Protein AF-A0A829Y913-F1 (afdb_monomer_lite)

Foldseek 3Di:
DDDDDDDDDDDDDDDDDDPPPPPPPDPPPPPVVFDFDDDPQFKDKDWDQDLVVQKIKIKIWGQDQFKWWAAQQQAADQVRAHAPQQVAKWKDFPPDIFGFAHDDDPHDQALVRIPIHHHGRMDMHIHGNVRSVNDNVCSPGDMDMRHDGGIGGSVPDRHDDPVVD

Structure (mmCIF, N/CA/C/O backbone):
data_AF-A0A829Y913-F1
#
_entry.id   AF-A0A829Y913-F1
#
loop_
_atom_site.group_PDB
_atom_site.id
_atom_site.type_symbol
_atom_site.label_atom_id
_atom_site.label_alt_id
_atom_site.label_comp_id
_atom_site.label_asym_id
_atom_site.label_entity_id
_atom_site.label_seq_id
_atom_site.pdbx_PDB_ins_code
_atom_site.Cartn_x
_atom_site.Cartn_y
_atom_site.Cartn_z
_atom_site.occupancy
_atom_site.B_iso_or_equiv
_atom_site.auth_seq_id
_atom_site.auth_comp_id
_atom_site.auth_asym_id
_atom_site.auth_atom_id
_atom_site.pdbx_PDB_model_num
ATOM 1 N N . MET A 1 1 ? -55.184 -2.935 -14.061 1.00 53.59 1 MET A N 1
ATOM 2 C CA . MET A 1 1 ? -55.563 -1.702 -14.781 1.00 53.59 1 MET A CA 1
ATOM 3 C C . MET A 1 1 ? -54.373 -1.287 -15.624 1.00 53.59 1 MET A C 1
ATOM 5 O O . MET A 1 1 ? -53.347 -0.918 -15.075 1.00 53.59 1 MET A O 1
ATOM 9 N N . SER A 1 2 ? -54.488 -1.505 -16.934 1.00 58.72 2 SER A N 1
ATOM 10 C CA . SER A 1 2 ? -53.460 -1.252 -17.947 1.00 58.72 2 SER A CA 1
ATOM 11 C C . SER A 1 2 ? -53.654 0.152 -18.506 1.00 58.72 2 SER A C 1
ATOM 13 O O . SER A 1 2 ? -54.767 0.470 -18.918 1.00 58.72 2 SER A O 1
ATOM 15 N N . LEU A 1 3 ? -52.598 0.963 -18.564 1.00 56.25 3 LEU A N 1
ATOM 16 C CA . LEU A 1 3 ? -52.585 2.202 -19.343 1.00 56.25 3 LEU A CA 1
ATOM 17 C C . LEU A 1 3 ? -51.286 2.260 -20.150 1.00 56.25 3 LEU A C 1
ATOM 19 O O . LEU A 1 3 ? -50.219 2.581 -19.638 1.00 56.25 3 LEU A O 1
ATOM 23 N N . ALA A 1 4 ? -51.416 1.898 -21.424 1.00 66.25 4 ALA A N 1
ATOM 24 C CA . ALA A 1 4 ? -50.433 2.106 -22.477 1.00 66.25 4 ALA A CA 1
ATOM 25 C C . ALA A 1 4 ? -50.527 3.548 -22.985 1.00 66.25 4 ALA A C 1
ATOM 27 O O . ALA A 1 4 ? -51.641 4.025 -23.164 1.00 66.25 4 ALA A O 1
ATOM 28 N N . HIS A 1 5 ? -49.395 4.209 -23.241 1.00 53.38 5 HIS A N 1
ATOM 29 C CA . HIS A 1 5 ? -49.291 5.527 -23.888 1.00 53.38 5 HIS A CA 1
ATOM 30 C C . HIS A 1 5 ? -47.897 5.666 -24.554 1.00 53.38 5 HIS A C 1
ATOM 32 O O . HIS A 1 5 ? -47.010 4.864 -24.262 1.00 53.38 5 HIS A O 1
ATOM 38 N N . PRO A 1 6 ? -47.715 6.570 -25.536 1.00 62.22 6 PRO A N 1
ATOM 39 C CA . PRO A 1 6 ? -47.544 6.166 -26.926 1.00 62.22 6 PRO A CA 1
ATOM 40 C C . PRO A 1 6 ? -46.135 6.388 -27.488 1.00 62.22 6 PRO A C 1
ATOM 42 O O . PRO A 1 6 ? -45.334 7.184 -27.006 1.00 62.22 6 PRO A O 1
ATOM 45 N N . THR A 1 7 ? -45.880 5.683 -28.587 1.00 60.25 7 THR A N 1
ATOM 46 C CA . THR A 1 7 ? -44.759 5.875 -29.504 1.00 60.25 7 THR A CA 1
ATOM 47 C C . THR A 1 7 ? -44.951 7.158 -30.309 1.00 60.25 7 THR A C 1
ATOM 49 O O . THR A 1 7 ? -45.968 7.328 -30.976 1.00 60.25 7 THR A O 1
ATOM 52 N N . MET A 1 8 ? -43.942 8.028 -30.321 1.00 64.12 8 MET A N 1
ATOM 53 C CA . MET A 1 8 ? -43.878 9.160 -31.242 1.00 64.12 8 MET A CA 1
ATOM 54 C C . MET A 1 8 ? -42.521 9.145 -31.945 1.00 64.12 8 MET A C 1
ATOM 56 O O . MET A 1 8 ? -41.478 9.395 -31.344 1.00 64.12 8 MET A O 1
ATOM 60 N N . ARG A 1 9 ? -42.545 8.777 -33.230 1.00 61.62 9 ARG A N 1
ATOM 61 C CA . ARG A 1 9 ? -41.427 8.944 -34.162 1.00 61.62 9 ARG A CA 1
ATOM 62 C C . ARG A 1 9 ? -41.526 10.342 -34.760 1.00 61.62 9 ARG A C 1
ATOM 64 O O . ARG A 1 9 ? -42.573 10.680 -35.303 1.00 61.62 9 ARG A O 1
ATOM 71 N N . LEU A 1 10 ? -40.435 11.099 -34.745 1.00 60.59 10 LEU A N 1
ATOM 72 C CA . LEU A 1 10 ? -40.279 12.252 -35.624 1.00 60.59 10 LEU A CA 1
ATOM 73 C C . LEU A 1 10 ? -38.958 12.120 -36.382 1.00 60.59 10 LEU A C 1
ATOM 75 O O . LEU A 1 10 ? -37.876 12.129 -35.800 1.00 60.59 10 LEU A O 1
ATOM 79 N N . PHE A 1 11 ? -39.094 11.932 -37.692 1.00 57.09 11 PHE A N 1
ATOM 80 C CA . PHE A 1 11 ? -38.028 12.044 -38.675 1.00 57.09 11 PHE A CA 1
ATOM 81 C C . PHE A 1 11 ? -37.654 13.522 -38.826 1.00 57.09 11 PHE A C 1
ATOM 83 O O . PHE A 1 11 ? -38.525 14.351 -39.077 1.00 57.09 11 PHE A O 1
ATOM 90 N N . GLY A 1 12 ? -36.365 13.836 -38.715 1.00 54.22 12 GLY A N 1
ATOM 91 C CA . GLY A 1 12 ? -35.816 15.156 -39.005 1.00 54.22 12 GLY A CA 1
ATOM 92 C C . GLY A 1 12 ? -34.477 15.022 -39.722 1.00 54.22 12 GLY A C 1
ATOM 93 O O . GLY A 1 12 ? -33.451 14.815 -39.083 1.00 54.22 12 GLY A O 1
ATOM 94 N N . LEU A 1 13 ? -34.508 15.113 -41.054 1.00 57.25 13 LEU A N 1
ATOM 95 C CA . LEU A 1 13 ? -33.347 15.371 -41.908 1.00 57.25 13 LEU A CA 1
ATOM 96 C C . LEU A 1 13 ? -32.870 16.808 -41.665 1.00 57.25 13 LEU A C 1
ATOM 98 O O . LEU A 1 13 ? -33.619 17.720 -42.004 1.00 57.25 13 LEU A O 1
ATOM 102 N N . ILE A 1 14 ? -31.639 17.028 -41.187 1.00 60.91 14 ILE A N 1
ATOM 103 C CA . ILE A 1 14 ? -30.952 18.323 -41.343 1.00 60.91 14 ILE A CA 1
ATOM 104 C C . ILE A 1 14 ? -29.456 18.110 -41.627 1.00 60.91 14 ILE A C 1
ATOM 106 O O . ILE A 1 14 ? -28.710 17.592 -40.803 1.00 60.91 14 ILE A O 1
ATOM 110 N N . ALA A 1 15 ? -29.097 18.525 -42.845 1.00 56.81 15 ALA A N 1
ATOM 111 C CA . ALA A 1 15 ? -27.837 19.062 -43.357 1.00 56.81 15 ALA A CA 1
ATOM 112 C C . ALA A 1 15 ? -26.500 18.615 -42.733 1.00 56.81 15 ALA A C 1
ATOM 114 O O . ALA A 1 15 ? -26.111 19.014 -41.638 1.00 56.81 15 ALA A O 1
ATOM 115 N N . ALA A 1 16 ? -25.724 17.916 -43.563 1.00 55.12 16 ALA A N 1
ATOM 116 C CA . ALA A 1 16 ? -24.279 17.809 -43.450 1.00 55.12 16 ALA A CA 1
ATOM 117 C C . ALA A 1 16 ? -23.624 19.198 -43.569 1.00 55.12 16 ALA A C 1
ATOM 119 O O . ALA A 1 16 ? -23.683 19.827 -44.626 1.00 55.12 16 ALA A O 1
ATOM 120 N N . LEU A 1 17 ? -22.968 19.651 -42.500 1.00 55.19 17 LEU A N 1
ATOM 121 C CA . LEU A 1 17 ? -21.994 20.738 -42.549 1.00 55.19 17 LEU A CA 1
ATOM 122 C C . LEU A 1 17 ? -20.626 20.155 -42.186 1.00 55.19 17 LEU A C 1
ATOM 124 O O . LEU A 1 17 ? -20.275 19.998 -41.018 1.00 55.19 17 LEU A O 1
ATOM 128 N N . SER A 1 18 ? -19.880 19.779 -43.221 1.00 54.44 18 SER A N 1
ATOM 129 C CA . SER A 1 18 ? -18.508 19.287 -43.125 1.00 54.44 18 SER A CA 1
ATOM 130 C C . SER A 1 18 ? -17.573 20.430 -42.727 1.00 54.44 18 SER A C 1
ATOM 132 O O . SER A 1 18 ? -16.969 21.081 -43.576 1.00 54.44 18 SER A O 1
ATOM 134 N N . LEU A 1 19 ? -17.446 20.681 -41.424 1.00 57.16 19 LEU A N 1
ATOM 135 C CA . LEU A 1 19 ? -16.319 21.431 -40.881 1.00 57.16 19 LEU A CA 1
ATOM 136 C C . LEU A 1 19 ? -15.101 20.505 -40.900 1.00 57.16 19 LEU A C 1
ATOM 138 O O . LEU A 1 19 ? -14.954 19.622 -40.057 1.00 57.16 19 LEU A O 1
ATOM 142 N N . LEU A 1 20 ? -14.243 20.704 -41.901 1.00 60.28 20 LEU A N 1
ATOM 143 C CA . LEU A 1 20 ? -12.880 20.186 -41.939 1.00 60.28 20 LEU A CA 1
ATOM 144 C C . LEU A 1 20 ? -12.101 20.808 -40.774 1.00 60.28 20 LEU A C 1
ATOM 146 O O . LEU A 1 20 ? -11.401 21.806 -40.928 1.00 60.28 20 LEU A O 1
ATOM 150 N N . VAL A 1 21 ? -12.248 20.227 -39.585 1.00 61.59 21 VAL A N 1
ATOM 151 C CA . VAL A 1 21 ? -11.317 20.463 -38.488 1.00 61.59 21 VAL A CA 1
ATOM 152 C C . VAL A 1 21 ? -10.025 19.780 -38.909 1.00 61.59 21 VAL A C 1
ATOM 154 O O . VAL A 1 21 ? -9.920 18.555 -38.885 1.00 61.59 21 VAL A O 1
ATOM 157 N N . GLY A 1 22 ? -9.069 20.583 -39.376 1.00 58.69 22 GLY A N 1
ATOM 158 C CA . GLY A 1 22 ? -7.696 20.153 -39.582 1.00 58.69 22 GLY A CA 1
ATOM 159 C C . GLY A 1 22 ? -7.166 19.597 -38.270 1.00 58.69 22 GLY A C 1
ATOM 160 O O . GLY A 1 22 ? -6.769 20.346 -37.380 1.00 58.69 22 GLY A O 1
ATOM 161 N N . ALA A 1 23 ? -7.205 18.275 -38.136 1.00 59.72 23 ALA A N 1
ATOM 162 C CA . ALA A 1 23 ? -6.501 17.577 -37.087 1.00 59.72 23 ALA A CA 1
ATOM 163 C C . ALA A 1 23 ? -5.014 17.764 -37.381 1.00 59.72 23 ALA A C 1
ATOM 165 O O . ALA A 1 23 ? -4.444 17.092 -38.240 1.00 59.72 23 ALA A O 1
ATOM 166 N N . CYS A 1 24 ? -4.389 18.718 -36.694 1.00 62.28 24 CYS A N 1
ATOM 167 C CA . CYS A 1 24 ? -2.950 18.720 -36.524 1.00 62.28 24 CYS A CA 1
ATOM 168 C C . CYS A 1 24 ? -2.583 17.379 -35.883 1.00 62.28 24 CYS A C 1
ATOM 170 O O . CYS A 1 24 ? -2.667 17.218 -34.667 1.00 62.28 24 CYS A O 1
ATOM 172 N N . SER A 1 25 ? -2.195 16.406 -36.706 1.00 57.53 25 SER A N 1
ATOM 173 C CA . SER A 1 25 ? -1.401 15.262 -36.283 1.00 57.53 25 SER A CA 1
ATOM 174 C C . SER A 1 25 ? -0.035 15.799 -35.868 1.00 57.53 25 SER A C 1
ATOM 176 O O . SER A 1 25 ? 0.946 15.703 -36.600 1.00 57.53 25 SER A O 1
ATOM 178 N N . GLY A 1 26 ? 0.014 16.440 -34.700 1.00 62.22 26 GLY A N 1
ATOM 179 C CA . GLY A 1 26 ? 1.268 16.596 -33.992 1.00 62.22 26 GLY A CA 1
ATOM 180 C C . GLY A 1 26 ? 1.848 15.194 -33.791 1.00 62.22 26 GLY A C 1
ATOM 181 O O . GLY A 1 26 ? 1.081 14.266 -33.508 1.00 62.22 26 GLY A O 1
ATOM 182 N N . PRO A 1 27 ? 3.162 14.993 -33.979 1.00 66.56 27 PRO A N 1
ATOM 183 C CA . PRO A 1 27 ? 3.781 13.731 -33.602 1.00 66.56 27 PRO A CA 1
ATOM 184 C C . PRO A 1 27 ? 3.393 13.434 -32.147 1.00 66.56 27 PRO A C 1
ATOM 186 O O . PRO A 1 27 ? 3.377 14.371 -31.344 1.00 66.56 27 PRO A O 1
ATOM 189 N N . PRO A 1 28 ? 3.042 12.186 -31.789 1.00 57.94 28 PRO A N 1
ATOM 190 C CA . PRO A 1 28 ? 2.755 11.842 -30.406 1.00 57.94 28 PRO A CA 1
ATOM 191 C C . PRO A 1 28 ? 3.990 12.179 -29.567 1.00 57.94 28 PRO A C 1
ATOM 193 O O . PRO A 1 28 ? 4.981 11.457 -29.567 1.00 57.94 28 PRO A O 1
ATOM 196 N N . THR A 1 29 ? 3.956 13.311 -28.863 1.00 52.81 29 THR A N 1
ATOM 197 C CA . THR A 1 29 ? 4.951 13.666 -27.852 1.00 52.81 29 THR A CA 1
ATOM 198 C C . THR A 1 29 ? 4.583 12.970 -26.555 1.00 52.81 29 THR A C 1
ATOM 200 O O . THR A 1 29 ? 4.480 13.601 -25.505 1.00 52.81 29 THR A O 1
ATOM 203 N N . SER A 1 30 ? 4.339 11.668 -26.610 1.00 47.34 30 SER A N 1
ATOM 204 C CA . SER A 1 30 ? 4.387 10.873 -25.408 1.00 47.34 30 SER A CA 1
ATOM 205 C C . SER A 1 30 ? 5.829 10.416 -25.249 1.00 47.34 30 SER A C 1
ATOM 207 O O . SER A 1 30 ? 6.320 9.478 -25.875 1.00 47.34 30 SER A O 1
ATOM 209 N N . LYS A 1 31 ? 6.542 11.104 -24.356 1.00 49.56 31 LYS A N 1
ATOM 210 C CA . LYS A 1 31 ? 7.582 10.460 -23.554 1.00 49.56 31 LYS A CA 1
ATOM 211 C C . LYS A 1 31 ? 6.907 9.367 -22.702 1.00 49.56 31 LYS A C 1
ATOM 213 O O . LYS A 1 31 ? 6.890 9.453 -21.483 1.00 49.56 31 LYS A O 1
ATOM 218 N N . ASP A 1 32 ? 6.344 8.339 -23.338 1.00 51.03 32 ASP A N 1
ATOM 219 C CA . ASP A 1 32 ? 5.746 7.165 -22.685 1.00 51.03 32 ASP A CA 1
ATOM 220 C C . ASP A 1 32 ? 6.810 6.294 -21.991 1.00 51.03 32 ASP A C 1
ATOM 222 O O . ASP A 1 32 ? 6.493 5.275 -21.382 1.00 51.03 32 ASP A O 1
ATOM 226 N N . GLY A 1 33 ? 8.086 6.694 -22.055 1.00 51.72 33 GLY A N 1
ATOM 227 C CA . GLY A 1 33 ? 9.202 5.991 -21.429 1.00 51.72 33 GLY A CA 1
ATOM 228 C C . GLY A 1 33 ? 9.214 6.022 -19.897 1.00 51.72 33 GLY A C 1
ATOM 229 O O . GLY A 1 33 ? 9.844 5.145 -19.311 1.00 51.72 33 GLY A O 1
ATOM 230 N N . ASP A 1 34 ? 8.500 6.958 -19.258 1.00 63.41 34 ASP A N 1
ATOM 231 C CA . ASP A 1 34 ? 8.597 7.201 -17.804 1.00 63.41 34 ASP A CA 1
ATOM 232 C C . ASP A 1 34 ? 7.306 6.930 -17.012 1.00 63.41 34 ASP A C 1
ATOM 234 O O . ASP A 1 34 ? 7.280 7.102 -15.793 1.00 63.41 34 ASP A O 1
ATOM 238 N N . ALA A 1 35 ? 6.219 6.486 -17.653 1.00 82.12 35 ALA A N 1
ATOM 239 C CA . ALA A 1 35 ? 5.020 6.115 -16.903 1.00 82.12 35 ALA A CA 1
ATOM 240 C C . ALA A 1 35 ? 5.301 4.855 -16.063 1.00 82.12 35 ALA A C 1
ATOM 242 O O . ALA A 1 35 ? 5.655 3.802 -16.603 1.00 82.12 35 ALA A O 1
ATOM 243 N N . GLY A 1 36 ? 5.157 4.960 -14.738 1.00 90.06 36 GLY A N 1
ATOM 244 C CA . GLY A 1 36 ? 5.334 3.833 -13.819 1.00 90.06 36 GLY A CA 1
ATOM 245 C C . GLY A 1 36 ? 4.337 2.684 -14.064 1.00 90.06 36 GLY A C 1
ATOM 246 O O . GLY A 1 36 ? 3.372 2.840 -14.820 1.00 90.06 36 GLY A O 1
ATOM 247 N N . PRO A 1 37 ? 4.551 1.515 -13.433 1.00 94.69 37 PRO A N 1
ATOM 248 C CA . PRO A 1 37 ? 3.580 0.426 -13.409 1.00 94.69 37 PRO A CA 1
ATOM 249 C C . PRO A 1 37 ? 2.190 0.913 -12.974 1.00 94.69 37 PRO A C 1
ATOM 251 O O . PRO A 1 37 ? 2.056 1.670 -12.013 1.00 94.69 37 PRO A O 1
ATOM 254 N N . LEU A 1 38 ? 1.145 0.451 -13.657 1.00 95.56 38 LEU A N 1
ATOM 255 C CA . LEU A 1 38 ? -0.245 0.782 -13.356 1.00 95.56 38 LEU A CA 1
ATOM 256 C C . LEU A 1 38 ? -0.908 -0.328 -12.538 1.00 95.56 38 LEU A C 1
ATOM 258 O O . LEU A 1 38 ? -0.784 -1.512 -12.866 1.00 95.56 38 LEU A O 1
ATOM 262 N N . ALA A 1 39 ? -1.664 0.065 -11.512 1.00 96.50 39 ALA A N 1
ATOM 263 C CA . ALA A 1 39 ? -2.489 -0.856 -10.737 1.00 96.50 39 ALA A CA 1
ATOM 264 C C . ALA A 1 39 ? -3.485 -1.600 -11.642 1.00 96.50 39 ALA A C 1
ATOM 266 O O . ALA A 1 39 ? -3.929 -1.084 -12.668 1.00 96.50 39 ALA A O 1
ATOM 267 N N . GLU A 1 40 ? -3.807 -2.833 -11.269 1.00 96.81 40 GLU A N 1
ATOM 268 C CA . GLU A 1 40 ? -4.63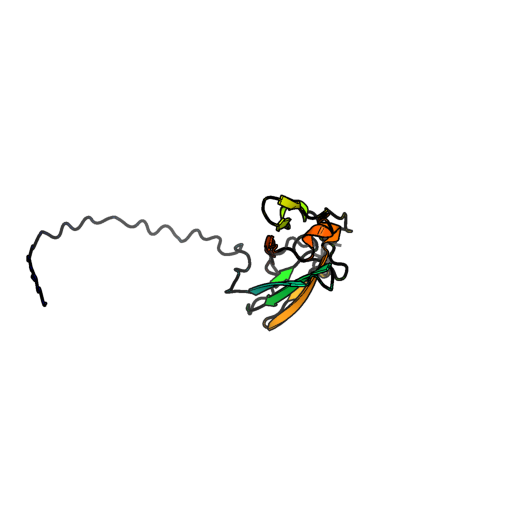6 -3.811 -11.983 1.00 96.81 40 GLU A CA 1
ATOM 269 C C . GLU A 1 40 ? -4.119 -4.308 -13.338 1.00 96.81 40 GLU A C 1
ATOM 271 O O . GLU A 1 40 ? -4.401 -5.458 -13.696 1.00 96.81 40 GLU A O 1
ATOM 276 N N . ARG A 1 41 ? -3.318 -3.509 -14.052 1.00 97.19 41 ARG A N 1
ATOM 277 C CA . ARG A 1 41 ? -2.637 -3.898 -15.295 1.00 97.19 41 ARG A CA 1
ATOM 278 C C . ARG A 1 41 ? -1.311 -4.603 -15.022 1.00 97.19 41 ARG A C 1
ATOM 280 O O . ARG A 1 41 ? -1.096 -5.713 -15.498 1.00 97.19 41 ARG A O 1
ATOM 287 N N . ASP A 1 42 ? -0.425 -3.946 -14.276 1.00 97.69 42 ASP A N 1
ATOM 288 C CA . ASP A 1 42 ? 0.959 -4.382 -14.065 1.00 97.69 42 ASP A CA 1
ATOM 289 C C . ASP A 1 42 ? 1.169 -5.031 -12.699 1.00 97.69 42 ASP A C 1
ATOM 291 O O . ASP A 1 42 ? 2.117 -5.797 -12.526 1.00 97.69 42 ASP A O 1
ATOM 295 N N . TYR A 1 43 ? 0.284 -4.756 -11.743 1.00 98.31 43 TYR A N 1
ATOM 296 C CA . TYR A 1 43 ? 0.300 -5.355 -10.414 1.00 98.31 43 TYR A CA 1
ATOM 297 C C . TYR A 1 43 ? -1.086 -5.337 -9.763 1.00 98.31 43 TYR A C 1
ATOM 299 O O . TYR A 1 43 ? -1.970 -4.592 -10.179 1.00 98.31 43 TYR A O 1
ATOM 307 N N . THR A 1 44 ? -1.257 -6.135 -8.717 1.00 98.50 44 THR A N 1
ATOM 308 C CA . THR A 1 44 ? -2.386 -6.079 -7.779 1.00 98.50 44 THR A CA 1
ATOM 309 C C . THR A 1 44 ? -1.887 -5.829 -6.378 1.00 98.50 44 THR A C 1
ATOM 311 O O . THR A 1 44 ? -0.844 -6.348 -5.986 1.00 98.50 44 THR A O 1
ATOM 314 N N . PHE A 1 45 ? -2.657 -5.063 -5.616 1.00 98.25 45 PHE A N 1
ATOM 315 C CA . PHE A 1 45 ? -2.384 -4.790 -4.217 1.00 98.25 45 PHE A CA 1
ATOM 316 C C . PHE A 1 45 ? -3.610 -5.128 -3.377 1.00 98.25 45 PHE A C 1
ATOM 318 O O . PHE A 1 45 ? -4.728 -4.757 -3.728 1.00 98.25 45 PHE A O 1
ATOM 325 N N . THR A 1 46 ? -3.392 -5.812 -2.258 1.00 98.25 46 THR A N 1
ATOM 326 C CA . THR A 1 46 ? -4.437 -6.050 -1.262 1.00 98.25 46 THR A CA 1
ATOM 327 C C . THR A 1 46 ? -3.927 -5.702 0.127 1.00 98.25 46 THR A C 1
ATOM 329 O O . THR A 1 46 ? -2.766 -5.956 0.460 1.00 98.25 46 THR A O 1
ATOM 332 N N . ALA A 1 47 ? -4.817 -5.126 0.929 1.00 98.44 47 ALA A N 1
ATOM 333 C CA . ALA A 1 47 ? -4.622 -4.887 2.346 1.00 98.44 47 ALA A CA 1
ATOM 334 C C . ALA A 1 47 ? -5.787 -5.518 3.106 1.00 98.44 47 ALA A C 1
ATOM 336 O O . ALA A 1 47 ? -6.947 -5.278 2.772 1.00 98.44 47 ALA A O 1
ATOM 337 N N . VAL A 1 48 ? -5.476 -6.328 4.112 1.00 98.44 48 VAL A N 1
ATOM 338 C CA . VAL A 1 48 ? -6.470 -7.000 4.954 1.00 98.44 48 VAL A CA 1
ATOM 339 C C . VAL A 1 48 ? -6.257 -6.568 6.392 1.00 98.44 48 VAL A C 1
ATOM 341 O O . VAL A 1 48 ? -5.149 -6.680 6.913 1.00 98.44 48 VAL A O 1
ATOM 344 N N . ASP A 1 49 ? -7.317 -6.083 7.027 1.00 98.69 49 ASP A N 1
ATOM 345 C CA . ASP A 1 49 ? -7.321 -5.747 8.445 1.00 98.69 49 ASP A CA 1
ATOM 346 C C . ASP A 1 49 ? -7.375 -7.021 9.306 1.00 98.69 49 ASP A C 1
ATOM 348 O O . ASP A 1 49 ? -8.245 -7.867 9.095 1.00 98.69 49 ASP A O 1
ATOM 352 N N . VAL A 1 50 ? -6.444 -7.180 10.254 1.00 98.56 50 VAL A N 1
ATOM 353 C CA . VAL A 1 50 ? -6.375 -8.350 11.148 1.00 98.56 50 VAL A CA 1
ATOM 354 C C . VAL A 1 50 ? -6.239 -7.891 12.609 1.00 98.56 50 VAL A C 1
ATOM 356 O O . VAL A 1 50 ? -5.129 -7.897 13.149 1.00 98.56 50 VAL A O 1
ATOM 359 N N . PRO A 1 51 ? -7.354 -7.519 13.271 1.00 98.50 51 PRO A N 1
ATOM 360 C CA . PRO A 1 51 ? -7.354 -7.001 14.645 1.00 98.50 51 PRO A CA 1
ATOM 361 C C . PRO A 1 51 ? -6.647 -7.892 15.662 1.00 98.50 51 PRO A C 1
ATOM 363 O O . PRO A 1 51 ? -5.848 -7.404 16.454 1.00 98.50 51 PRO A O 1
ATOM 366 N N . SER A 1 52 ? -6.846 -9.211 15.575 1.00 98.25 52 SER A N 1
ATOM 367 C CA . SER A 1 52 ? -6.218 -10.193 16.470 1.00 98.25 52 SER A CA 1
ATOM 368 C C . SER A 1 52 ? -4.690 -10.253 16.369 1.00 98.25 52 SER A C 1
ATOM 370 O O . SER A 1 52 ? -4.045 -10.896 17.189 1.00 98.25 52 SER A O 1
ATOM 372 N N . GLU A 1 53 ? -4.111 -9.654 15.328 1.00 98.31 53 GLU A N 1
ATOM 373 C CA . GLU A 1 53 ? -2.666 -9.551 15.114 1.00 98.31 53 GLU A CA 1
ATOM 374 C C . GLU A 1 53 ? -2.182 -8.090 15.111 1.00 98.31 53 GLU A C 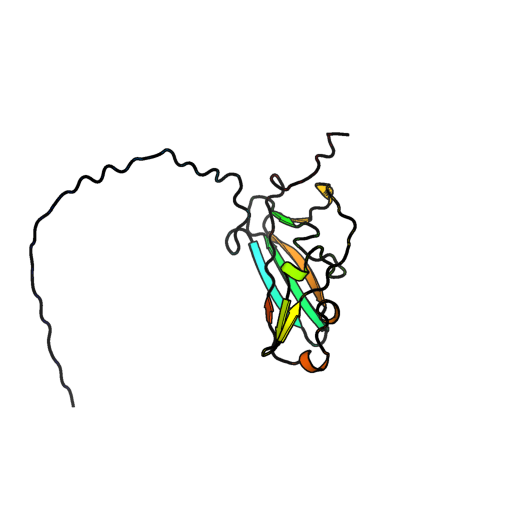1
ATOM 376 O O . GLU A 1 53 ? -1.021 -7.829 14.789 1.00 98.31 53 GLU A O 1
ATOM 381 N N . GLU A 1 54 ? -3.072 -7.144 15.427 1.00 98.38 54 GLU A N 1
ATOM 382 C CA . GLU A 1 54 ? -2.803 -5.707 15.537 1.00 98.38 54 GLU A CA 1
ATOM 383 C C . GLU A 1 54 ? -2.131 -5.092 14.295 1.00 98.38 54 GLU A C 1
ATOM 385 O O . GLU A 1 54 ? -1.236 -4.236 14.378 1.00 98.38 54 GLU A O 1
ATOM 390 N N . ARG A 1 55 ? -2.522 -5.564 13.105 1.00 98.62 55 ARG A N 1
ATOM 391 C CA . ARG A 1 55 ? -1.880 -5.168 11.848 1.00 98.62 55 ARG A CA 1
ATOM 392 C C . ARG A 1 55 ? -2.789 -5.266 10.636 1.00 98.62 55 ARG A C 1
ATOM 394 O O . ARG A 1 55 ? -3.709 -6.077 10.576 1.00 98.62 55 ARG A O 1
ATOM 401 N N . PHE A 1 56 ? -2.422 -4.505 9.613 1.00 98.62 56 PHE A N 1
ATOM 402 C CA . PHE A 1 56 ? -2.859 -4.748 8.245 1.00 98.62 56 PHE A CA 1
ATOM 403 C C . PHE A 1 56 ? -1.859 -5.676 7.556 1.00 98.62 56 PHE A C 1
ATOM 405 O O . PHE A 1 56 ? -0.664 -5.373 7.517 1.00 98.62 56 PHE A O 1
ATOM 412 N N . LYS A 1 57 ? -2.337 -6.790 6.997 1.00 98.50 57 LYS A N 1
ATOM 413 C CA . LYS A 1 57 ? -1.549 -7.669 6.122 1.00 98.50 57 LYS A CA 1
ATOM 414 C C . LYS A 1 57 ? -1.575 -7.122 4.706 1.00 98.50 57 LYS A C 1
ATOM 416 O O . LYS A 1 57 ? -2.648 -6.851 4.173 1.00 98.50 57 LYS A O 1
ATOM 421 N N . LEU A 1 58 ? -0.399 -6.969 4.111 1.00 98.38 58 LEU A N 1
ATOM 422 C CA . LEU A 1 58 ? -0.222 -6.386 2.789 1.00 98.38 58 LEU A CA 1
ATOM 423 C C . LEU A 1 58 ? 0.283 -7.436 1.814 1.00 98.38 58 LEU A C 1
ATOM 425 O O . LEU A 1 58 ? 1.191 -8.198 2.140 1.00 98.38 58 LEU A O 1
ATOM 429 N N . VAL A 1 59 ? -0.255 -7.419 0.602 1.00 98.06 59 VAL A N 1
ATOM 430 C CA . VAL A 1 59 ? 0.202 -8.272 -0.493 1.00 98.06 59 VAL A CA 1
ATOM 431 C C . VAL A 1 59 ? 0.314 -7.435 -1.752 1.00 98.06 59 VAL A C 1
ATOM 433 O O . VAL A 1 59 ? -0.647 -6.772 -2.144 1.00 98.06 59 VAL A O 1
ATOM 436 N N . LEU A 1 60 ? 1.470 -7.515 -2.402 1.00 98.25 60 LEU A N 1
ATOM 437 C CA . LEU A 1 60 ? 1.697 -6.993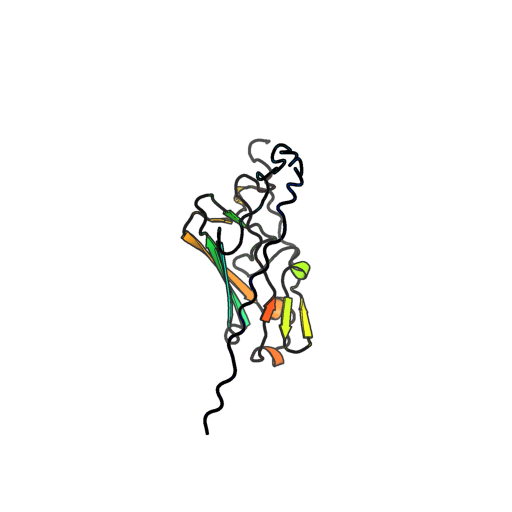 -3.742 1.00 98.25 60 LEU A CA 1
ATOM 438 C C . LEU A 1 60 ? 2.040 -8.163 -4.660 1.00 98.25 60 LEU A C 1
ATOM 440 O O . LEU A 1 60 ? 2.901 -8.984 -4.341 1.00 98.25 60 LEU A O 1
ATOM 444 N N . GLU A 1 61 ? 1.378 -8.235 -5.806 1.00 98.44 61 GLU A N 1
ATOM 445 C CA . GLU A 1 61 ? 1.613 -9.265 -6.814 1.00 98.44 61 GLU A CA 1
ATOM 446 C C . GLU A 1 61 ? 1.850 -8.616 -8.174 1.00 98.44 61 GLU A C 1
ATOM 448 O O . GLU A 1 61 ? 1.098 -7.739 -8.594 1.00 98.44 61 GLU A O 1
ATOM 453 N N . SER A 1 62 ? 2.904 -9.037 -8.865 1.00 98.31 62 SER A N 1
ATOM 454 C CA . SER A 1 62 ? 3.247 -8.520 -10.188 1.00 98.31 62 SER A CA 1
ATOM 455 C C . SER A 1 62 ? 2.485 -9.270 -11.279 1.00 98.31 62 SER A C 1
ATOM 457 O O . SER A 1 62 ? 2.607 -10.486 -11.421 1.00 98.31 62 SER A O 1
ATOM 459 N N . LYS A 1 63 ? 1.752 -8.533 -12.114 1.00 98.25 63 LYS A N 1
ATOM 460 C CA . LYS A 1 63 ? 1.113 -9.030 -13.345 1.00 98.25 63 LYS A CA 1
ATOM 461 C C . LYS A 1 63 ? 1.980 -8.775 -14.586 1.00 98.25 63 LYS A C 1
ATOM 463 O O . LYS A 1 63 ? 1.763 -9.391 -15.633 1.00 98.25 63 LYS A O 1
ATOM 468 N N . SER A 1 64 ? 2.966 -7.882 -14.479 1.00 97.00 64 SER A N 1
ATOM 469 C CA . SER A 1 64 ? 3.763 -7.407 -15.608 1.00 97.00 64 SER A CA 1
ATOM 470 C C . SER A 1 64 ? 4.825 -8.403 -16.067 1.00 97.00 64 SER A C 1
ATOM 472 O O . SER A 1 64 ? 5.507 -9.038 -15.267 1.00 97.00 64 SER A O 1
ATOM 474 N N . ARG A 1 65 ? 5.026 -8.477 -17.389 1.00 95.88 65 ARG A N 1
ATOM 475 C CA . ARG A 1 65 ? 6.165 -9.182 -18.006 1.00 95.88 65 ARG A CA 1
ATOM 476 C C . ARG A 1 65 ? 7.492 -8.456 -17.773 1.00 95.88 65 ARG A C 1
ATOM 478 O O . ARG A 1 65 ? 8.543 -9.094 -17.771 1.00 95.88 65 ARG A O 1
ATOM 485 N N . ARG A 1 66 ? 7.455 -7.130 -17.599 1.00 94.44 66 ARG A N 1
ATOM 486 C CA . ARG A 1 66 ? 8.629 -6.313 -17.273 1.00 94.44 66 ARG A CA 1
ATOM 487 C C . ARG A 1 66 ? 8.791 -6.286 -15.747 1.00 94.44 66 ARG A C 1
ATOM 489 O O . ARG A 1 66 ? 7.806 -6.013 -15.064 1.00 94.44 66 ARG A O 1
ATOM 496 N N . PRO A 1 67 ? 9.991 -6.554 -15.197 1.00 94.12 67 PRO A N 1
ATOM 497 C CA . PRO A 1 67 ? 10.195 -6.537 -13.753 1.00 94.12 67 PRO A CA 1
ATOM 498 C C . PRO A 1 67 ? 9.839 -5.185 -13.127 1.00 94.12 67 PRO A C 1
ATOM 500 O O . PRO A 1 67 ? 10.309 -4.137 -13.583 1.00 94.12 67 PRO A O 1
ATOM 503 N N . ILE A 1 68 ? 9.048 -5.233 -12.058 1.00 94.88 68 ILE A N 1
ATOM 504 C CA . ILE A 1 68 ? 8.750 -4.079 -11.205 1.00 94.88 68 ILE A CA 1
ATOM 505 C C . ILE A 1 68 ? 9.562 -4.184 -9.918 1.00 94.88 68 ILE A C 1
ATOM 507 O O . ILE A 1 68 ? 9.876 -5.281 -9.471 1.00 94.88 68 ILE A O 1
ATOM 511 N N . CYS A 1 69 ? 9.922 -3.054 -9.335 1.00 93.12 69 CYS A N 1
ATOM 512 C CA . CYS A 1 69 ? 10.698 -2.960 -8.112 1.00 93.12 69 CYS A CA 1
ATOM 513 C C . CYS A 1 69 ? 9.945 -2.100 -7.096 1.00 93.12 69 CYS A C 1
ATOM 515 O O . CYS A 1 69 ? 9.208 -1.184 -7.464 1.00 93.12 69 CYS A O 1
ATOM 517 N N . THR A 1 70 ? 10.171 -2.376 -5.817 1.00 91.44 70 THR A N 1
ATOM 518 C CA . THR A 1 70 ? 9.779 -1.497 -4.708 1.00 91.44 70 THR A CA 1
ATOM 519 C C . THR A 1 70 ? 11.018 -1.081 -3.923 1.00 91.44 70 THR A C 1
ATOM 521 O O . THR A 1 70 ? 11.903 -1.918 -3.728 1.00 91.44 70 THR A O 1
ATOM 524 N N . GLY A 1 71 ? 11.068 0.167 -3.458 1.00 86.88 71 GLY A N 1
ATOM 525 C CA . GLY A 1 71 ? 12.101 0.680 -2.556 1.00 86.88 71 GLY A CA 1
ATOM 526 C C . GLY A 1 71 ? 11.617 0.805 -1.109 1.00 86.88 71 GLY A C 1
ATOM 527 O O . GLY A 1 71 ? 10.466 0.496 -0.794 1.00 86.88 71 GLY A O 1
ATOM 528 N N . SER A 1 72 ? 12.508 1.278 -0.232 1.00 83.88 72 SER A N 1
ATOM 529 C CA . SER A 1 72 ? 12.274 1.481 1.210 1.00 83.88 72 SER A CA 1
ATOM 530 C C . SER A 1 72 ? 11.171 2.496 1.529 1.00 83.88 72 SER A C 1
ATOM 532 O O . SER A 1 72 ? 10.552 2.439 2.593 1.00 83.88 72 SER A O 1
ATOM 534 N N . SER A 1 73 ? 10.927 3.431 0.611 1.00 83.31 73 SER A N 1
ATOM 535 C CA . SER A 1 73 ? 9.864 4.430 0.724 1.00 83.31 73 SER A CA 1
ATOM 536 C C . SER A 1 73 ? 8.527 3.911 0.168 1.00 83.31 73 SER A C 1
ATOM 538 O O . SER A 1 73 ? 7.459 4.438 0.481 1.00 83.31 73 SER A O 1
ATOM 540 N N . GLU A 1 74 ? 8.556 2.890 -0.692 1.00 88.56 74 GLU A N 1
ATOM 541 C CA . GLU A 1 74 ? 7.398 2.404 -1.449 1.00 88.56 74 GLU A CA 1
ATOM 542 C C . GLU A 1 74 ? 6.769 1.162 -0.825 1.00 88.56 74 GLU A C 1
ATOM 544 O O . GLU A 1 74 ? 5.566 0.967 -0.998 1.00 88.56 74 GLU A O 1
ATOM 549 N N . TRP A 1 75 ? 7.553 0.330 -0.130 1.00 93.50 75 TRP A N 1
ATOM 550 C CA . TRP A 1 75 ? 7.105 -0.938 0.445 1.00 93.50 75 TRP A CA 1
ATOM 551 C C . TRP A 1 75 ? 7.705 -1.188 1.837 1.00 93.50 75 TRP A C 1
ATOM 553 O O . TRP A 1 75 ? 8.906 -0.972 2.023 1.00 93.50 75 TRP A O 1
ATOM 563 N N . PRO A 1 76 ? 6.918 -1.684 2.811 1.00 93.56 76 PRO A N 1
ATOM 564 C CA . PRO A 1 76 ? 7.429 -1.959 4.1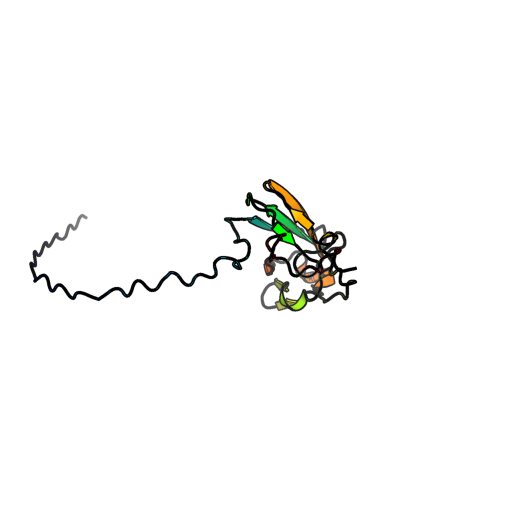44 1.00 93.56 76 PRO A CA 1
ATOM 565 C C . PRO A 1 76 ? 8.375 -3.155 4.160 1.00 93.56 76 PRO A C 1
ATOM 567 O O . PRO A 1 76 ? 8.104 -4.193 3.548 1.00 93.56 76 PRO A O 1
ATOM 570 N N . ASN A 1 77 ? 9.455 -3.038 4.931 1.00 90.56 77 ASN A N 1
ATOM 571 C CA . ASN A 1 77 ? 10.360 -4.157 5.188 1.00 90.56 77 ASN A CA 1
ATOM 572 C C . ASN A 1 77 ? 9.693 -5.250 6.053 1.00 90.56 77 ASN A C 1
ATOM 574 O O . ASN A 1 77 ? 8.545 -5.123 6.474 1.00 90.56 77 ASN A O 1
ATOM 578 N N . ALA A 1 78 ? 10.420 -6.327 6.364 1.00 88.81 78 ALA A N 1
ATOM 579 C CA . ALA A 1 78 ? 9.888 -7.446 7.153 1.00 88.81 78 ALA A CA 1
ATOM 580 C C . ALA A 1 78 ? 9.416 -7.058 8.573 1.00 88.81 78 ALA A C 1
ATOM 582 O O . ALA A 1 78 ? 8.567 -7.738 9.145 1.00 88.81 78 ALA A O 1
ATOM 583 N N . ALA A 1 79 ? 9.938 -5.965 9.139 1.00 90.81 79 ALA A N 1
ATOM 584 C CA . ALA A 1 79 ? 9.509 -5.417 10.428 1.00 90.81 79 ALA A CA 1
ATOM 585 C C . ALA A 1 79 ? 8.353 -4.402 10.298 1.00 90.81 79 ALA A C 1
ATOM 587 O O . ALA A 1 79 ? 7.887 -3.846 11.294 1.00 90.81 79 ALA A O 1
ATOM 588 N N . GLY A 1 80 ? 7.881 -4.164 9.074 1.00 92.69 80 GLY A N 1
ATOM 589 C CA . GLY A 1 80 ? 6.820 -3.224 8.751 1.00 92.69 80 GLY A CA 1
ATOM 590 C C . GLY A 1 80 ? 7.276 -1.773 8.638 1.00 92.69 80 GLY A C 1
ATOM 591 O O . GLY A 1 80 ? 6.430 -0.900 8.520 1.00 92.69 80 GLY A O 1
ATOM 592 N N . PHE A 1 81 ? 8.572 -1.462 8.681 1.00 92.50 81 PHE A N 1
ATOM 593 C CA . PHE A 1 81 ? 9.040 -0.074 8.609 1.00 92.50 81 PHE A CA 1
ATOM 594 C C . PHE A 1 81 ? 9.071 0.451 7.171 1.00 92.50 81 PHE A C 1
ATOM 596 O O . PHE A 1 81 ? 9.399 -0.288 6.242 1.00 92.50 81 PHE A O 1
ATOM 603 N N . MET A 1 82 ? 8.739 1.736 7.017 1.00 90.12 82 MET A N 1
ATOM 604 C CA . MET A 1 82 ? 8.779 2.488 5.760 1.00 90.12 82 MET A CA 1
ATOM 605 C C . MET A 1 82 ? 9.321 3.893 6.006 1.00 90.12 82 MET A C 1
ATOM 607 O O . MET A 1 82 ? 9.090 4.487 7.062 1.00 90.12 82 MET A O 1
ATOM 611 N N . GLU A 1 83 ? 10.015 4.417 5.005 1.00 88.44 83 GLU A N 1
ATOM 612 C CA . GLU A 1 83 ? 10.592 5.756 5.016 1.00 88.44 83 GLU A CA 1
ATOM 613 C C . GLU A 1 83 ? 9.588 6.755 4.421 1.00 88.44 83 GLU A C 1
ATOM 615 O O . GLU A 1 83 ? 8.897 6.436 3.452 1.00 88.44 83 GLU A O 1
ATOM 620 N N . ASN A 1 84 ? 9.485 7.958 5.001 1.00 87.00 84 ASN A N 1
ATOM 621 C CA . ASN A 1 84 ? 8.565 9.021 4.554 1.00 87.00 84 ASN A CA 1
ATOM 622 C C . ASN A 1 84 ? 7.094 8.569 4.407 1.00 87.00 84 ASN A C 1
ATOM 624 O O . ASN A 1 84 ? 6.329 9.082 3.579 1.00 87.00 84 ASN A O 1
ATOM 628 N N . ALA A 1 85 ? 6.693 7.575 5.195 1.00 89.69 85 ALA A N 1
ATOM 629 C CA . ALA A 1 85 ? 5.405 6.915 5.099 1.00 89.69 85 ALA A CA 1
ATOM 630 C C . ALA A 1 85 ? 4.243 7.712 5.700 1.00 89.69 85 ALA A C 1
ATOM 632 O O . ALA A 1 85 ? 3.097 7.448 5.333 1.00 89.69 85 ALA A O 1
ATOM 633 N N . SER A 1 86 ? 4.499 8.722 6.534 1.00 92.12 86 SER A N 1
ATOM 634 C CA . SER A 1 86 ? 3.468 9.605 7.104 1.00 92.12 86 SER A CA 1
ATOM 635 C C . SER A 1 86 ? 2.631 10.335 6.049 1.00 92.12 86 SER A C 1
ATOM 637 O O . SER A 1 86 ? 1.480 10.701 6.296 1.00 92.12 86 SER A O 1
ATOM 639 N N . THR A 1 87 ? 3.188 10.508 4.847 1.00 91.31 87 THR A N 1
ATOM 640 C CA . THR A 1 87 ? 2.519 11.117 3.687 1.00 91.31 87 THR A CA 1
ATOM 641 C C . THR A 1 87 ? 1.811 10.106 2.781 1.00 91.31 87 THR A C 1
ATOM 643 O O . THR A 1 87 ? 1.072 10.505 1.882 1.00 91.31 87 THR A O 1
ATOM 646 N N . ARG A 1 88 ? 2.027 8.802 2.995 1.00 91.62 88 ARG A N 1
ATOM 647 C CA . ARG A 1 88 ? 1.614 7.722 2.079 1.00 91.62 88 ARG A CA 1
ATOM 648 C C . ARG A 1 88 ? 0.659 6.713 2.707 1.00 91.62 88 ARG A C 1
ATOM 650 O O . ARG A 1 88 ? -0.077 6.054 1.975 1.00 91.62 88 ARG A O 1
ATOM 657 N N . ALA A 1 89 ? 0.693 6.571 4.030 1.00 97.06 89 ALA A N 1
ATOM 658 C CA . ALA A 1 89 ? -0.103 5.610 4.774 1.00 97.06 89 ALA A CA 1
ATOM 659 C C . ALA A 1 89 ? -0.823 6.288 5.947 1.00 97.06 89 ALA A C 1
ATOM 661 O O . ALA A 1 89 ? -0.219 6.984 6.767 1.00 97.06 89 ALA A O 1
ATOM 662 N N . SER A 1 90 ? -2.126 6.047 6.051 1.00 98.38 90 SER A N 1
ATOM 663 C CA . SER A 1 90 ? -2.932 6.450 7.204 1.00 98.38 90 SER A CA 1
ATOM 664 C C . SER A 1 90 ? -4.056 5.454 7.463 1.00 98.38 90 SER A C 1
ATOM 666 O O . SER A 1 90 ? -4.446 4.716 6.563 1.00 98.38 90 SER A O 1
ATOM 668 N N . VAL A 1 91 ? -4.570 5.435 8.688 1.00 98.69 91 VAL A N 1
ATOM 669 C CA . VAL A 1 91 ? -5.761 4.676 9.070 1.00 98.69 91 VAL A CA 1
ATOM 670 C C . VAL A 1 91 ? -6.902 5.649 9.302 1.00 98.69 91 VAL A C 1
ATOM 672 O O . VAL A 1 91 ? -6.753 6.600 10.068 1.00 98.69 91 VAL A O 1
ATOM 675 N N . VAL A 1 92 ? -8.040 5.392 8.669 1.00 98.56 92 VAL A N 1
ATOM 676 C CA . VAL A 1 92 ? -9.291 6.113 8.915 1.00 98.56 92 VAL A CA 1
ATOM 677 C C . VAL A 1 92 ? -10.189 5.223 9.766 1.00 98.56 92 VAL A C 1
ATOM 679 O O . VAL A 1 92 ? -10.517 4.110 9.361 1.00 98.56 92 VAL A O 1
ATOM 682 N N . ALA A 1 93 ? -10.580 5.702 10.947 1.00 98.06 93 ALA A N 1
ATOM 683 C CA . ALA A 1 93 ? -11.474 5.000 11.866 1.00 98.06 93 ALA A CA 1
ATOM 684 C C . ALA A 1 93 ? -12.543 5.977 12.376 1.00 98.06 93 ALA A C 1
ATOM 686 O O . ALA A 1 93 ? -12.273 6.865 13.188 1.00 98.06 93 ALA A O 1
ATOM 687 N N . GLY A 1 94 ? -13.768 5.854 11.859 1.00 95.31 94 GLY A N 1
ATOM 688 C CA . GLY A 1 94 ? -14.822 6.842 12.098 1.00 95.31 94 GLY A CA 1
ATOM 689 C C . GLY A 1 94 ? -14.462 8.213 11.511 1.00 95.31 94 GLY A C 1
ATOM 690 O O . GLY A 1 94 ? -14.315 8.347 10.301 1.00 95.31 94 GLY A O 1
ATOM 691 N N . GLN A 1 95 ? -14.343 9.233 12.367 1.00 96.62 95 GLN A N 1
ATOM 692 C CA . GLN A 1 95 ? -13.957 10.604 11.985 1.00 96.62 95 GLN A CA 1
ATOM 693 C C . GLN A 1 95 ? -12.474 10.911 12.250 1.00 96.62 95 GLN A C 1
ATOM 695 O O . GLN A 1 95 ? -12.008 12.012 11.965 1.00 96.62 95 GLN A O 1
ATOM 700 N N . GLU A 1 96 ? -11.736 9.956 12.814 1.00 98.19 96 GLU A N 1
ATOM 701 C CA . GLU A 1 96 ? -10.335 10.123 13.181 1.00 98.19 96 GLU A CA 1
ATOM 702 C C . GLU A 1 96 ? -9.431 9.588 12.055 1.00 98.19 96 GLU A C 1
ATOM 704 O O . GLU A 1 96 ? -9.732 8.576 11.416 1.00 98.19 96 GLU A O 1
ATOM 709 N N . THR A 1 97 ? -8.317 10.280 11.794 1.00 98.44 97 THR A N 1
ATOM 710 C CA . THR A 1 97 ? -7.277 9.842 10.851 1.00 98.44 97 THR A CA 1
ATOM 711 C C . THR A 1 97 ? -5.941 9.762 11.570 1.00 98.44 97 THR A C 1
ATOM 713 O O . THR A 1 97 ? -5.462 10.753 12.118 1.00 98.44 97 THR A O 1
ATOM 716 N N . PHE A 1 98 ? -5.319 8.591 11.512 1.00 98.38 98 PHE A N 1
ATOM 717 C CA . PHE A 1 98 ? -4.061 8.278 12.177 1.00 98.38 98 PHE A CA 1
ATOM 718 C C . PHE A 1 98 ? -2.978 8.097 11.119 1.00 98.38 98 PHE A C 1
ATOM 720 O O . PHE A 1 98 ? -3.064 7.192 10.289 1.00 98.38 98 PHE A O 1
ATOM 727 N N . ARG A 1 99 ? -1.982 8.984 11.084 1.00 97.81 99 ARG A N 1
ATOM 728 C CA . ARG A 1 99 ? -0.892 8.903 10.100 1.00 97.81 99 ARG A CA 1
ATOM 729 C C . ARG A 1 99 ? 0.170 7.922 10.559 1.00 97.81 99 ARG A C 1
ATOM 731 O O . ARG A 1 99 ? 0.431 7.787 11.748 1.00 97.81 99 ARG A O 1
ATOM 738 N N . TYR A 1 100 ? 0.800 7.265 9.596 1.00 96.94 100 TYR A N 1
ATOM 739 C CA . TYR A 1 100 ? 1.942 6.415 9.877 1.00 96.94 100 TYR A CA 1
ATOM 740 C C . TYR A 1 100 ? 3.123 7.231 10.421 1.00 96.94 100 TYR A C 1
ATOM 742 O O . TYR A 1 100 ? 3.356 8.359 9.989 1.00 96.94 100 TYR A O 1
ATOM 750 N N . LYS A 1 101 ? 3.886 6.661 11.351 1.00 95.12 101 LYS A N 1
ATOM 751 C CA . LYS A 1 101 ? 5.130 7.240 11.861 1.00 95.12 101 LYS A CA 1
ATOM 752 C C . LYS A 1 101 ? 6.256 7.079 10.856 1.00 95.12 101 LYS A C 1
ATOM 754 O O . LYS A 1 101 ? 6.485 5.986 10.348 1.00 95.12 101 LYS A O 1
ATOM 759 N N . ASP A 1 102 ? 7.005 8.148 10.629 1.00 88.69 102 ASP A N 1
ATOM 760 C CA . ASP A 1 102 ? 8.212 8.064 9.818 1.00 88.69 102 ASP A CA 1
ATOM 761 C C . ASP A 1 102 ? 9.330 7.366 10.592 1.00 88.69 102 ASP A C 1
ATOM 763 O O . ASP A 1 102 ? 9.629 7.705 11.738 1.00 88.69 102 ASP A O 1
ATOM 767 N N . PHE A 1 103 ? 9.959 6.391 9.939 1.00 87.31 103 PHE A N 1
ATOM 768 C CA . PHE A 1 103 ? 11.158 5.735 10.435 1.00 87.31 103 PHE A CA 1
ATOM 769 C C . PHE A 1 103 ? 12.328 6.145 9.550 1.00 87.31 103 PHE A C 1
ATOM 771 O O . PHE A 1 103 ? 12.279 5.979 8.330 1.00 87.31 103 PHE A O 1
ATOM 778 N N . SER A 1 104 ? 13.392 6.658 10.169 1.00 83.12 104 SER A N 1
ATOM 779 C CA . SER A 1 104 ? 14.670 6.822 9.482 1.00 83.12 104 SER A CA 1
ATOM 780 C C . SER A 1 104 ? 15.269 5.436 9.299 1.00 83.12 104 SER A C 1
ATOM 782 O O . SER A 1 104 ? 15.710 4.814 10.264 1.00 83.12 104 SER A O 1
ATOM 784 N N . MET A 1 105 ? 15.242 4.938 8.071 1.00 78.88 105 MET A N 1
ATOM 785 C CA . MET A 1 105 ? 15.956 3.726 7.691 1.00 78.88 105 MET A CA 1
ATOM 786 C C . MET A 1 105 ? 17.230 4.125 6.958 1.00 78.88 105 MET A C 1
ATOM 788 O O . MET A 1 105 ? 17.281 5.191 6.345 1.00 78.88 105 MET A O 1
ATOM 792 N N . ASP A 1 106 ? 18.255 3.278 7.016 1.00 74.06 106 ASP A N 1
ATOM 793 C CA . ASP A 1 106 ? 19.432 3.482 6.181 1.00 74.06 106 ASP A CA 1
ATOM 794 C C . ASP A 1 106 ? 18.988 3.471 4.718 1.00 74.06 106 ASP A C 1
ATOM 796 O O . ASP A 1 106 ? 18.492 2.463 4.201 1.00 74.06 106 ASP A O 1
ATOM 800 N N . VAL A 1 107 ? 19.125 4.624 4.060 1.00 68.94 107 VAL A N 1
ATOM 801 C CA . VAL A 1 107 ? 18.809 4.758 2.643 1.00 68.94 107 VAL A CA 1
ATOM 802 C C . VAL A 1 107 ? 19.757 3.842 1.898 1.00 68.94 107 VAL A C 1
ATOM 804 O O . VAL A 1 107 ? 20.975 4.021 1.949 1.00 68.94 107 VAL A O 1
ATOM 807 N N . CYS A 1 108 ? 19.201 2.868 1.186 1.00 68.69 108 CYS A N 1
ATOM 808 C CA . CYS A 1 108 ? 19.992 2.074 0.275 1.00 68.69 108 CYS A CA 1
ATOM 809 C C . CYS A 1 108 ? 19.794 2.573 -1.158 1.00 68.69 108 CYS A C 1
ATOM 811 O O . CYS A 1 108 ? 18.794 2.241 -1.797 1.00 68.69 108 CYS A O 1
ATOM 813 N N . PRO A 1 109 ? 20.748 3.350 -1.694 1.00 69.69 109 PRO A N 1
ATOM 814 C CA . PRO A 1 109 ? 20.608 3.944 -3.017 1.00 69.69 109 PRO A CA 1
ATOM 815 C C . PRO A 1 109 ? 20.958 2.966 -4.153 1.00 69.69 109 PRO A C 1
ATOM 817 O O . PRO A 1 109 ? 20.937 3.338 -5.327 1.00 69.69 109 PRO A O 1
ATOM 820 N N . TRP A 1 110 ? 21.334 1.728 -3.823 1.00 72.12 110 TRP A N 1
ATOM 821 C CA . TRP A 1 110 ? 21.803 0.731 -4.779 1.00 72.12 110 TRP A CA 1
ATOM 822 C C . TRP A 1 110 ? 20.648 -0.066 -5.378 1.00 72.12 110 TRP A C 1
ATOM 824 O O . TRP A 1 110 ? 19.681 -0.401 -4.696 1.00 72.12 110 TRP A O 1
ATOM 834 N N . LYS A 1 111 ? 20.793 -0.458 -6.650 1.00 68.88 111 LYS A N 1
ATOM 835 C CA . LYS A 1 111 ? 19.818 -1.310 -7.353 1.00 68.88 111 LYS A CA 1
ATOM 836 C C . LYS A 1 111 ? 19.563 -2.639 -6.642 1.00 68.88 111 LYS A C 1
ATOM 838 O O . LYS A 1 111 ? 18.458 -3.171 -6.711 1.00 68.88 111 LYS A O 1
ATOM 843 N N . SER A 1 112 ? 20.577 -3.152 -5.952 1.00 70.38 112 SER A N 1
ATOM 844 C CA . SER A 1 112 ? 20.523 -4.363 -5.134 1.00 70.38 112 SER A CA 1
ATOM 845 C C . SER A 1 112 ? 19.551 -4.273 -3.951 1.00 70.38 112 SER A C 1
ATOM 847 O O . SER A 1 112 ? 19.150 -5.310 -3.433 1.00 70.38 112 SER A O 1
ATOM 849 N N . CYS A 1 113 ? 19.123 -3.070 -3.561 1.00 73.00 113 CYS A N 1
ATOM 850 C CA . CYS A 1 113 ? 18.157 -2.857 -2.484 1.00 73.00 113 CYS A CA 1
ATOM 851 C C . CYS A 1 113 ? 16.714 -2.684 -2.948 1.00 73.00 113 CYS A C 1
ATOM 853 O O . CYS A 1 113 ? 15.808 -2.609 -2.119 1.00 73.00 113 CYS A O 1
ATOM 855 N N . GLY A 1 114 ? 16.479 -2.639 -4.260 1.00 77.56 114 GLY A N 1
ATOM 856 C CA . GLY A 1 114 ? 15.136 -2.870 -4.765 1.00 77.56 114 GLY A CA 1
ATOM 857 C C . GLY A 1 114 ? 14.702 -4.295 -4.464 1.00 77.56 114 GLY A C 1
ATOM 858 O O . GLY A 1 114 ? 15.516 -5.213 -4.503 1.00 77.56 114 GLY A O 1
ATOM 859 N N . ASN A 1 115 ? 13.408 -4.491 -4.226 1.00 87.12 115 ASN A N 1
ATOM 860 C CA . ASN A 1 115 ? 12.807 -5.824 -4.226 1.00 87.12 115 ASN A CA 1
ATOM 861 C C . ASN A 1 115 ? 12.274 -6.110 -5.641 1.00 87.12 115 ASN A C 1
ATOM 863 O O . ASN A 1 115 ? 11.143 -5.717 -5.943 1.00 87.12 115 ASN A O 1
ATOM 867 N N . PRO A 1 116 ? 13.062 -6.713 -6.556 1.00 91.69 116 PRO A N 1
ATOM 868 C CA . PRO A 1 116 ? 12.600 -6.989 -7.906 1.00 91.69 116 PRO A CA 1
ATOM 869 C C . PRO A 1 116 ? 11.535 -8.086 -7.907 1.00 91.69 116 PRO A C 1
ATOM 871 O O . PRO A 1 116 ? 11.733 -9.187 -7.395 1.00 91.69 116 PRO A O 1
ATOM 874 N N . MET A 1 117 ? 10.429 -7.810 -8.579 1.00 95.06 117 MET A N 1
ATOM 875 C CA . MET A 1 117 ? 9.303 -8.709 -8.765 1.00 95.06 117 MET A CA 1
ATOM 876 C C . MET A 1 117 ? 9.149 -9.025 -10.251 1.00 95.06 117 MET A C 1
ATOM 878 O O . MET A 1 117 ? 8.801 -8.171 -11.072 1.00 95.06 117 MET A O 1
ATOM 882 N N . LYS A 1 118 ? 9.411 -10.285 -10.601 1.00 96.31 118 LYS A N 1
ATOM 883 C CA . LYS A 1 118 ? 9.096 -10.840 -11.926 1.00 96.31 118 LYS A CA 1
ATOM 884 C C . LYS A 1 118 ? 7.587 -11.077 -12.056 1.00 96.31 118 LYS A C 1
ATOM 886 O O . LYS A 1 118 ? 6.869 -11.010 -11.064 1.00 96.31 118 LYS A O 1
ATOM 891 N N . GLN A 1 119 ? 7.111 -11.388 -13.260 1.00 97.62 119 GLN A N 1
ATOM 892 C CA . GLN A 1 119 ? 5.710 -11.757 -13.474 1.00 97.62 119 GLN A CA 1
ATOM 893 C C . GLN A 1 119 ? 5.288 -12.909 -12.548 1.00 97.62 119 GLN A C 1
ATOM 895 O O . GLN A 1 119 ? 6.004 -13.905 -12.442 1.00 97.62 119 GLN A O 1
ATOM 900 N N . GLY A 1 120 ? 4.143 -12.766 -11.883 1.00 98.00 120 GLY A N 1
ATOM 901 C CA . GLY A 1 120 ? 3.611 -13.726 -10.915 1.00 98.00 120 GLY A CA 1
ATOM 902 C C . GLY A 1 120 ? 4.327 -13.725 -9.562 1.00 98.00 120 GLY A C 1
ATOM 903 O O . GLY A 1 120 ? 3.924 -14.457 -8.663 1.00 98.00 120 GLY A O 1
ATOM 904 N N . ALA A 1 121 ? 5.385 -12.924 -9.385 1.00 97.69 121 ALA A N 1
ATOM 905 C CA . ALA A 1 121 ? 6.014 -12.780 -8.082 1.00 97.69 121 ALA A CA 1
ATOM 906 C C . ALA A 1 121 ? 5.057 -12.073 -7.121 1.00 97.69 121 ALA A C 1
ATOM 908 O O . ALA A 1 121 ? 4.411 -11.083 -7.474 1.00 97.69 121 ALA A O 1
ATOM 909 N N . ARG A 1 122 ? 5.030 -12.574 -5.890 1.00 97.62 122 ARG A N 1
ATOM 910 C CA . ARG A 1 122 ? 4.199 -12.088 -4.798 1.00 97.62 122 ARG A CA 1
ATOM 911 C C . ARG A 1 122 ? 5.093 -11.778 -3.609 1.00 97.62 122 ARG A C 1
ATOM 913 O O . ARG A 1 122 ? 5.922 -12.606 -3.238 1.00 97.62 122 ARG A O 1
ATOM 920 N N . ILE A 1 123 ? 4.919 -10.598 -3.028 1.00 95.94 123 ILE A N 1
ATOM 921 C CA . ILE A 1 123 ? 5.581 -10.203 -1.786 1.00 95.94 123 ILE A CA 1
ATOM 922 C C . ILE A 1 123 ? 4.533 -9.838 -0.744 1.00 95.94 123 ILE A C 1
ATOM 924 O O . ILE A 1 123 ? 3.470 -9.301 -1.064 1.00 95.94 123 ILE A O 1
ATOM 928 N N . GLU A 1 124 ? 4.848 -10.145 0.507 1.00 97.25 124 GLU A N 1
ATOM 929 C CA . GLU A 1 124 ? 3.963 -9.933 1.644 1.00 97.25 124 GLU A CA 1
ATOM 930 C C . GLU A 1 124 ? 4.668 -9.075 2.688 1.00 97.25 124 GLU A C 1
ATOM 932 O O . GLU A 1 124 ? 5.887 -9.141 2.851 1.00 97.25 124 GLU A O 1
ATOM 937 N N . SER A 1 125 ? 3.898 -8.230 3.365 1.00 96.81 125 SER A N 1
ATOM 938 C CA . SER A 1 125 ? 4.397 -7.371 4.435 1.00 96.81 125 SER A CA 1
ATOM 939 C C . SER A 1 125 ? 3.268 -7.012 5.403 1.00 96.81 125 SER A C 1
ATOM 941 O O . SER A 1 125 ? 2.160 -7.556 5.338 1.00 96.81 125 SER A O 1
ATOM 943 N N . SER A 1 126 ? 3.536 -6.134 6.362 1.00 97.81 126 SER A N 1
ATOM 944 C CA . SER A 1 126 ? 2.542 -5.688 7.334 1.00 97.81 126 SER A CA 1
ATOM 945 C C . SER A 1 126 ? 2.768 -4.247 7.767 1.00 97.81 126 SER A C 1
ATOM 947 O O . SER A 1 126 ? 3.905 -3.793 7.850 1.00 97.81 126 SER A O 1
ATOM 949 N N . LEU A 1 127 ? 1.682 -3.557 8.116 1.00 97.69 127 LEU A N 1
ATOM 950 C CA . LEU A 1 127 ? 1.724 -2.282 8.834 1.00 97.69 127 LEU A CA 1
ATOM 951 C C . LEU A 1 127 ? 1.009 -2.444 10.172 1.00 97.69 127 LEU A C 1
ATOM 953 O O . LEU A 1 127 ? -0.179 -2.761 10.216 1.00 97.69 127 LEU A O 1
ATOM 957 N N . PHE A 1 128 ? 1.749 -2.247 11.259 1.00 98.00 128 PHE A N 1
ATOM 958 C CA . PHE A 1 128 ? 1.253 -2.452 12.618 1.00 98.00 128 PHE A CA 1
ATOM 959 C C . PHE A 1 128 ? 0.512 -1.218 13.129 1.00 98.00 128 PHE A C 1
ATOM 961 O O . PHE A 1 128 ? 0.964 -0.091 12.922 1.00 98.00 128 PHE A O 1
ATOM 968 N N . TYR A 1 129 ? -0.5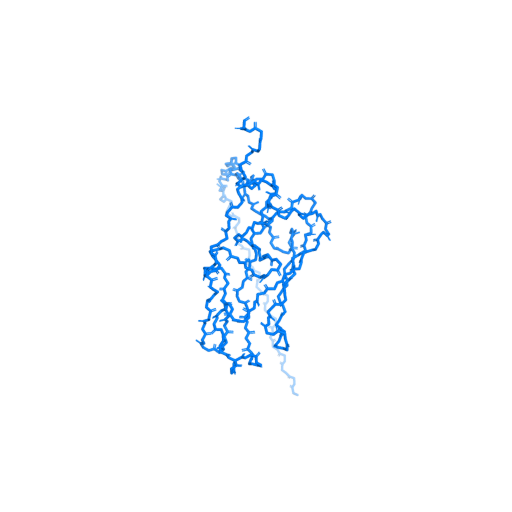76 -1.425 13.868 1.00 98.38 129 TYR A N 1
ATOM 969 C CA . TYR A 1 129 ? -1.398 -0.352 14.439 1.00 98.38 129 TYR A CA 1
ATOM 970 C C . TYR A 1 129 ? -0.594 0.624 15.302 1.00 98.38 129 TYR A C 1
ATOM 972 O O . TYR A 1 129 ? -0.765 1.840 15.196 1.00 98.38 129 TYR A O 1
ATOM 980 N N . ARG A 1 130 ? 0.360 0.106 16.084 1.00 97.56 130 ARG A N 1
ATOM 981 C CA . ARG A 1 130 ? 1.264 0.914 16.920 1.00 97.56 130 ARG A CA 1
ATOM 982 C C . ARG A 1 130 ? 2.068 1.954 16.130 1.00 97.56 130 ARG A C 1
ATOM 984 O O . ARG A 1 130 ? 2.437 2.989 16.679 1.00 97.56 130 ARG A O 1
ATOM 991 N N . HIS A 1 131 ? 2.347 1.702 14.849 1.00 97.19 131 HIS A N 1
ATOM 992 C CA . HIS A 1 131 ? 3.078 2.645 14.000 1.00 97.19 131 HIS A CA 1
ATOM 993 C C . HIS A 1 131 ? 2.186 3.785 13.490 1.00 97.19 131 HIS A C 1
ATOM 995 O O . HIS A 1 131 ? 2.717 4.784 13.029 1.00 97.19 131 HIS A O 1
ATOM 1001 N N . PHE A 1 132 ? 0.862 3.672 13.609 1.00 97.94 132 PHE A N 1
ATOM 1002 C CA . PHE A 1 132 ? -0.083 4.768 13.371 1.00 97.94 132 PHE A CA 1
ATOM 1003 C C . PHE A 1 132 ? -0.479 5.498 14.661 1.00 97.94 132 PHE A C 1
ATOM 1005 O O . PHE A 1 132 ? -1.251 6.444 14.604 1.00 97.94 132 PHE A O 1
ATOM 1012 N N . GLU A 1 133 ? -0.007 5.036 15.826 1.00 97.44 133 GLU A N 1
ATOM 1013 C CA . GLU A 1 133 ? -0.554 5.441 17.133 1.00 97.44 133 GLU A CA 1
ATOM 1014 C C . GLU A 1 133 ? -2.066 5.205 17.240 1.00 97.44 133 GLU A C 1
ATOM 1016 O O . GLU A 1 133 ? -2.777 5.958 17.902 1.00 97.44 133 GLU A O 1
ATOM 1021 N N . LEU A 1 134 ? -2.568 4.151 16.587 1.00 98.25 134 LEU A N 1
ATOM 1022 C CA . LEU A 1 134 ? -3.977 3.795 16.677 1.00 98.25 134 LEU A CA 1
ATOM 1023 C C . LEU A 1 134 ? -4.298 3.394 18.134 1.00 98.25 134 LEU A C 1
ATOM 1025 O O . LEU A 1 134 ? -3.642 2.492 18.663 1.00 98.25 134 LEU A O 1
ATOM 1029 N N . PRO A 1 135 ? -5.284 4.028 18.794 1.00 98.06 135 PRO A N 1
ATOM 1030 C CA . PRO A 1 135 ? -5.697 3.655 20.143 1.00 98.06 135 PRO A CA 1
ATOM 1031 C C . PRO A 1 135 ? -6.278 2.238 20.191 1.00 98.06 135 PRO A C 1
ATOM 1033 O O . PRO A 1 135 ? -7.085 1.882 19.334 1.00 98.06 135 PRO A O 1
ATOM 1036 N N . GLU A 1 136 ? -5.963 1.467 21.237 1.00 98.06 136 GLU A N 1
ATOM 1037 C CA . GLU A 1 136 ? -6.444 0.081 21.411 1.00 98.06 136 GLU A CA 1
ATOM 1038 C C . GLU A 1 136 ? -7.974 -0.041 21.340 1.00 98.06 136 GLU A C 1
ATOM 1040 O O . GLU A 1 136 ? -8.500 -0.977 20.743 1.00 98.06 136 GLU A O 1
ATOM 1045 N N . ARG A 1 137 ? -8.713 0.965 21.837 1.00 97.75 137 ARG A N 1
ATOM 1046 C CA . ARG A 1 137 ? -10.187 1.033 21.738 1.00 97.75 137 ARG A CA 1
ATOM 1047 C C . ARG A 1 137 ? -10.728 0.975 20.297 1.00 97.75 137 ARG A C 1
ATOM 1049 O O . ARG A 1 137 ? -11.929 0.811 20.115 1.00 97.75 137 ARG A O 1
ATOM 1056 N N . LEU A 1 138 ? -9.877 1.187 19.289 1.00 98.12 138 LEU A N 1
ATOM 1057 C CA . LEU A 1 138 ? -10.219 1.159 17.865 1.00 98.12 138 LEU A CA 1
ATOM 1058 C C . LEU A 1 138 ? -9.693 -0.092 17.141 1.00 98.12 138 LEU A C 1
ATOM 1060 O O . LEU A 1 138 ? -9.883 -0.202 15.931 1.00 98.12 138 LEU A O 1
ATOM 1064 N N . TYR A 1 139 ? -9.052 -1.040 17.834 1.00 98.12 139 TYR A N 1
ATOM 1065 C CA . TYR A 1 139 ? -8.484 -2.233 17.191 1.00 98.12 139 TYR A CA 1
ATOM 1066 C C . TYR A 1 139 ? -9.563 -3.131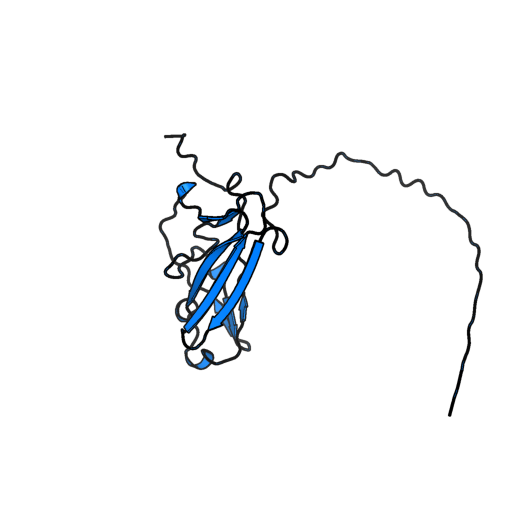 16.588 1.00 98.12 139 TYR A C 1
ATOM 1068 O O . TYR A 1 139 ? -9.388 -3.593 15.466 1.00 98.12 139 TYR A O 1
ATOM 1076 N N . ASP A 1 140 ? -10.707 -3.284 17.253 1.00 98.25 140 ASP A N 1
ATOM 1077 C CA . ASP A 1 140 ? -11.851 -4.052 16.735 1.00 98.25 140 ASP A CA 1
ATOM 1078 C C . ASP A 1 140 ? -12.883 -3.184 15.996 1.00 98.25 140 ASP A C 1
ATOM 1080 O O . ASP A 1 140 ? -13.864 -3.689 15.448 1.00 98.25 140 ASP A O 1
ATOM 1084 N N . ALA A 1 141 ? -12.686 -1.862 15.970 1.00 98.06 141 ALA A N 1
ATOM 1085 C CA . ALA A 1 141 ? -13.592 -0.956 15.279 1.00 98.06 141 ALA A CA 1
ATOM 1086 C C . ALA A 1 141 ? -13.415 -1.059 13.750 1.00 98.06 141 ALA A C 1
ATOM 1088 O O . ALA A 1 141 ? -12.292 -1.284 13.275 1.00 98.06 141 ALA A O 1
ATOM 1089 N N . PRO A 1 142 ? -14.488 -0.829 12.964 1.00 98.31 142 PRO A N 1
ATOM 1090 C CA . PRO A 1 142 ? -14.374 -0.663 11.521 1.00 98.31 142 PRO A CA 1
ATOM 1091 C C . PRO A 1 142 ? -13.379 0.449 11.182 1.00 98.31 142 PRO A C 1
ATOM 1093 O O . PRO A 1 142 ? -13.506 1.580 11.661 1.00 98.31 142 PRO A O 1
ATOM 1096 N N . LYS A 1 143 ? -12.392 0.121 10.352 1.00 98.31 143 LYS A N 1
ATOM 1097 C CA . LYS A 1 143 ? -11.334 1.037 9.929 1.00 98.31 143 LYS A CA 1
ATOM 1098 C C . LYS A 1 143 ? -10.802 0.658 8.557 1.00 98.31 143 LYS A C 1
ATOM 1100 O O . LYS A 1 143 ? -10.897 -0.492 8.135 1.00 98.31 143 LYS A O 1
ATOM 1105 N N . GLU A 1 144 ? -10.225 1.635 7.878 1.00 98.31 144 GLU A N 1
ATOM 1106 C CA . GLU A 1 144 ? -9.653 1.484 6.547 1.00 98.31 144 GLU A CA 1
ATOM 1107 C C . GLU A 1 144 ? -8.188 1.911 6.561 1.00 98.31 144 GLU A C 1
ATOM 1109 O O . GLU A 1 144 ? -7.843 2.976 7.077 1.00 98.31 144 GLU A O 1
ATOM 1114 N N . LEU A 1 145 ? -7.325 1.093 5.958 1.00 98.62 145 LEU A N 1
ATOM 1115 C CA . LEU A 1 145 ? -5.976 1.513 5.611 1.00 98.62 145 LEU A CA 1
ATOM 1116 C C . LEU A 1 145 ? -6.013 2.287 4.289 1.00 98.62 145 LEU A C 1
ATOM 1118 O O . LEU A 1 145 ? -6.220 1.710 3.223 1.00 98.62 145 LEU A O 1
ATOM 1122 N N . VAL A 1 146 ? -5.701 3.576 4.350 1.00 98.25 146 VAL A N 1
ATOM 1123 C CA . VAL A 1 146 ? -5.432 4.403 3.175 1.00 98.25 146 VAL A CA 1
ATOM 1124 C C . VAL A 1 146 ? -3.944 4.302 2.860 1.00 98.25 146 VAL A C 1
ATOM 1126 O O . VAL A 1 146 ? -3.123 5.019 3.433 1.00 98.25 146 VAL A O 1
ATOM 1129 N N . TYR A 1 147 ? -3.595 3.383 1.961 1.00 97.06 147 TYR A N 1
ATOM 1130 C CA . TYR A 1 147 ? -2.236 3.177 1.464 1.00 97.06 147 TYR A CA 1
ATOM 1131 C C . TYR A 1 147 ? -2.281 2.624 0.038 1.00 97.06 147 TYR A C 1
ATOM 1133 O O . TYR A 1 147 ? -3.096 1.758 -0.282 1.00 97.06 147 TYR A O 1
ATOM 1141 N N . ARG A 1 148 ? -1.400 3.132 -0.828 1.00 94.31 148 ARG A N 1
ATOM 1142 C CA . ARG A 1 148 ? -1.213 2.625 -2.193 1.00 94.31 148 ARG A CA 1
ATOM 1143 C C . ARG A 1 148 ? 0.282 2.448 -2.455 1.00 94.31 148 ARG A C 1
ATOM 1145 O O . ARG A 1 148 ? 1.013 3.439 -2.367 1.00 94.31 148 ARG A O 1
ATOM 1152 N N . PRO A 1 149 ? 0.758 1.231 -2.764 1.00 94.06 149 PRO A N 1
ATOM 1153 C CA . PRO A 1 149 ? 2.149 1.043 -3.144 1.00 94.06 149 PRO A CA 1
ATOM 1154 C C . PRO A 1 149 ? 2.413 1.720 -4.492 1.00 94.06 149 PRO A C 1
ATOM 1156 O O . PRO A 1 149 ? 1.552 1.741 -5.371 1.00 94.06 149 PRO A O 1
ATOM 1159 N N . HIS A 1 150 ? 3.621 2.254 -4.655 1.00 92.69 150 HIS A N 1
ATOM 1160 C CA . HIS A 1 150 ? 4.073 2.891 -5.893 1.00 92.69 150 HIS A CA 1
ATOM 1161 C C . HIS A 1 150 ? 5.286 2.129 -6.437 1.00 92.69 150 HIS A C 1
ATOM 1163 O O . HIS A 1 150 ? 6.411 2.618 -6.337 1.00 92.69 150 HIS A O 1
ATOM 1169 N N . PRO A 1 151 ? 5.103 0.899 -6.956 1.00 94.12 151 PRO A N 1
ATOM 1170 C CA . PRO A 1 151 ? 6.201 0.200 -7.604 1.00 94.12 151 PRO A CA 1
ATOM 1171 C C . PRO A 1 151 ? 6.673 0.993 -8.828 1.00 94.12 151 PRO A C 1
ATOM 1173 O O . PRO A 1 151 ? 5.926 1.778 -9.407 1.00 94.12 151 PRO A O 1
ATOM 1176 N N . PHE A 1 152 ? 7.906 0.754 -9.252 1.00 91.88 152 PHE A N 1
ATOM 1177 C CA . PHE A 1 152 ? 8.518 1.384 -10.422 1.00 91.88 152 PHE A CA 1
ATOM 1178 C C . PHE A 1 152 ? 9.203 0.328 -11.293 1.00 91.88 152 PHE A C 1
ATOM 1180 O O . PHE A 1 152 ? 9.438 -0.796 -10.850 1.00 91.88 152 PHE A O 1
ATOM 1187 N N . TRP A 1 153 ? 9.521 0.643 -12.549 1.00 92.19 153 TRP A N 1
ATOM 1188 C CA . TRP A 1 153 ? 10.244 -0.310 -13.393 1.00 92.19 153 TRP A CA 1
ATOM 1189 C C . TRP A 1 153 ? 11.685 -0.465 -12.905 1.00 92.19 153 TRP A C 1
ATOM 1191 O O . TRP A 1 153 ? 12.385 0.520 -12.674 1.00 92.19 153 TRP A O 1
ATOM 1201 N N . CYS A 1 154 ? 12.160 -1.701 -12.751 1.00 88.38 154 CYS A N 1
ATOM 1202 C CA . CYS A 1 154 ? 13.483 -1.951 -12.163 1.00 88.38 154 CYS A CA 1
ATOM 1203 C C . CYS A 1 154 ? 14.658 -1.343 -12.954 1.00 88.38 154 CYS A C 1
ATOM 1205 O O . CYS A 1 154 ? 15.751 -1.176 -12.414 1.00 88.38 154 CYS A O 1
ATOM 1207 N N . ASP A 1 155 ? 14.463 -1.060 -14.237 1.00 84.94 155 ASP A N 1
ATOM 1208 C CA . ASP A 1 155 ? 15.420 -0.450 -15.161 1.00 84.94 155 ASP A CA 1
ATOM 1209 C C . ASP A 1 155 ? 15.315 1.083 -15.246 1.00 84.94 155 ASP A C 1
ATOM 1211 O O . ASP A 1 155 ? 16.272 1.702 -15.700 1.00 84.94 155 ASP A O 1
ATOM 1215 N N . THR A 1 156 ? 14.220 1.693 -14.774 1.00 76.19 156 THR A N 1
ATOM 1216 C CA . THR A 1 156 ? 14.050 3.160 -14.701 1.00 76.19 156 THR A CA 1
ATOM 1217 C C . THR A 1 156 ? 14.091 3.706 -13.276 1.00 76.19 156 THR A C 1
ATOM 1219 O O . THR A 1 156 ? 13.981 4.914 -13.085 1.00 76.19 156 THR A O 1
ATOM 1222 N N . GLY A 1 157 ? 14.232 2.845 -12.263 1.00 64.25 157 GLY A N 1
ATOM 1223 C CA . GLY A 1 157 ? 14.401 3.288 -10.880 1.00 64.25 157 GLY A CA 1
ATOM 1224 C C . GLY A 1 157 ? 15.602 4.225 -10.723 1.00 64.25 157 GLY A C 1
ATOM 1225 O O . GLY A 1 157 ? 16.622 4.057 -11.397 1.00 64.25 157 GLY A O 1
ATOM 1226 N N . HIS A 1 158 ? 15.485 5.201 -9.818 1.00 64.75 158 HIS A N 1
ATOM 1227 C CA . HIS A 1 158 ? 16.562 6.125 -9.450 1.00 64.75 158 HIS A CA 1
ATOM 1228 C C . HIS A 1 158 ? 17.640 5.404 -8.624 1.00 64.75 158 HIS A C 1
ATOM 1230 O O . HIS A 1 158 ? 17.797 5.635 -7.430 1.00 64.75 158 HIS A O 1
ATOM 1236 N N . TRP A 1 159 ? 18.363 4.487 -9.260 1.00 68.94 159 TRP A N 1
ATOM 1237 C CA . TRP A 1 159 ? 19.450 3.733 -8.650 1.00 68.94 159 TRP A CA 1
ATOM 1238 C C . TRP A 1 159 ? 20.790 4.423 -8.891 1.00 68.94 159 TRP A C 1
ATOM 1240 O O . TRP A 1 159 ? 21.056 4.917 -9.989 1.00 68.94 159 TRP A O 1
ATOM 1250 N N . ILE A 1 160 ? 21.685 4.375 -7.906 1.00 61.38 160 ILE A N 1
ATOM 1251 C CA . ILE A 1 160 ? 23.108 4.608 -8.154 1.00 61.38 160 ILE A CA 1
ATOM 1252 C C . ILE A 1 160 ? 23.667 3.342 -8.830 1.00 61.38 160 ILE A C 1
ATOM 1254 O O . ILE A 1 160 ? 23.546 2.239 -8.296 1.00 61.38 160 ILE A O 1
ATOM 1258 N N . ASP A 1 161 ? 24.231 3.484 -10.038 1.00 58.09 161 ASP A N 1
ATOM 1259 C CA . ASP A 1 161 ? 24.861 2.374 -10.776 1.00 58.09 161 ASP A CA 1
ATOM 1260 C C . ASP A 1 161 ? 26.158 1.957 -10.062 1.00 58.09 161 ASP A C 1
ATOM 1262 O O . ASP A 1 161 ? 27.096 2.750 -9.949 1.00 58.09 161 ASP A O 1
ATOM 1266 N N . GLU A 1 162 ? 26.219 0.705 -9.601 1.00 56.94 162 GLU A N 1
ATOM 1267 C CA . GLU A 1 162 ? 27.384 0.109 -8.927 1.00 56.94 162 GLU A CA 1
ATOM 1268 C C . GLU A 1 162 ? 28.653 0.135 -9.802 1.00 56.94 162 GLU A C 1
ATOM 1270 O O . GLU A 1 162 ? 29.763 0.099 -9.275 1.00 56.94 162 GLU A O 1
ATOM 1275 N N . ARG A 1 163 ? 28.519 0.267 -11.132 1.00 56.31 163 ARG A N 1
ATOM 1276 C CA . ARG A 1 163 ? 29.644 0.325 -12.085 1.00 56.31 163 ARG A CA 1
ATOM 1277 C C . ARG A 1 163 ? 30.347 1.683 -12.168 1.00 56.31 163 ARG A C 1
ATOM 1279 O O . ARG A 1 163 ? 31.285 1.819 -12.945 1.00 56.31 163 ARG A O 1
ATOM 1286 N N . LYS A 1 164 ? 29.895 2.692 -11.419 1.00 52.16 164 LYS A N 1
ATOM 1287 C CA . LYS A 1 164 ? 30.543 4.016 -11.339 1.00 52.16 164 LYS A CA 1
ATOM 1288 C C . LYS A 1 164 ? 31.472 4.168 -10.122 1.00 52.16 164 LYS A C 1
ATOM 1290 O O . LYS A 1 164 ? 31.719 5.295 -9.699 1.00 52.16 164 LYS A O 1
ATOM 1295 N N . ARG A 1 165 ? 31.948 3.057 -9.551 1.00 52.59 165 ARG A N 1
ATOM 1296 C CA . ARG A 1 165 ? 33.026 3.043 -8.549 1.00 52.59 165 ARG A CA 1
ATOM 1297 C C . ARG A 1 165 ? 34.399 2.988 -9.198 1.00 52.59 165 ARG A C 1
ATOM 1299 O O . ARG A 1 165 ? 34.536 2.250 -10.196 1.00 52.59 165 ARG A O 1
#

Radius of gyration: 25.09 Å; chains: 1; bounding box: 89×35×65 Å

Organism: NCBI:txid2695856

pLDDT: mean 84.0, std 16.85, range [47.34, 98.69]

Secondary structure (DSSP, 8-state):
-------------------------------GGGPPPPBTTTEEEEEEEEGGGTEEEEEEEE--SSPEEE-TTTS--TT---TTGGGTEEEEETTEEEEPPP-------BGGGSEEE-TT-EEEEEEEGGGGT--GGGSSS--EEEE----EETTTS-PBPGGG-

Sequence (165 aa):
MSLAHPTMRLFGLIAALSLLVGACSGPPTSKDGDAGPLAERDYTFTAVDVPSEERFKLVLESKSRRPICTGSSEWPNAAGFMENASTRASVVAGQETFRYKDFSMDVCPWKSCGNPMKQGARIESSLFYRHFELPERLYDAPKELVYRPHPFWCDTGHWIDERKR